Protein AF-A0A841VR05-F1 (afdb_monomer)

Radius of gyration: 17.59 Å; Cα contacts (8 Å, |Δi|>4): 84; chains: 1; bounding box: 50×34×37 Å

Solvent-accessible surface area (backbone atoms only — not comparable to full-atom values): 6442 Å² total; per-residue (Å²): 134,75,94,80,70,77,74,45,78,48,80,39,69,80,54,71,77,76,68,36,64,70,59,50,54,46,42,66,72,74,36,81,48,58,43,83,42,69,54,64,84,78,44,59,68,76,40,69,65,55,52,51,52,54,37,53,44,62,77,49,56,100,60,87,67,97,42,70,65,60,50,48,54,51,48,45,39,29,77,74,65,73,64,54,75,68,69,80,87,61,79,68,69,70,64,64,73,65,79,128

Foldseek 3Di:
DPPPDAAAEDEEEVPPVVVPPVVVVCCVVPVVRYHYHYDDPLPVQPVVVVQVVVQLVVVVPPDDDPDPVSVVVSCCCQPPVVVTDGPPPDRPPRPSPPDD

Sequence (100 aa):
FNKDSAKIVIILDNASFHKRKDILARIEAEMLNIILEFLPPYSPDYNLIELVWHSAKEYIAHRLFESVLQLEELLKKLLNEGGLIIKWERKVKNKGNAVY

Secondary structure (DSSP, 8-state):
--TTPPPEEEEE---GGGG-HHHHHHHHHH-TTEEEEEPPTT-GGG-THHHHHHHHHHHHTT---SSHHHHHHHHHHHHTSS-PPP-TT-----GGG---

pLDDT: mean 86.96, std 13.95, range [39.22, 98.12]

Mean predicted aligned error: 6.84 Å

Nearest PDB structures (foldseek):
  1qs4-assembly2_C-2  TM=4.360E-01  e=1.079E+00  Human immunodeficiency virus 1
  5f7v-assembly1_A  TM=3.922E-01  e=1.857E+00  Listeria monocytogenes EGD-e
  1oft-assembly1_A  TM=3.480E-01  e=3.664E+00  Pseudomonas aeruginosa
  4fw2-assembly1_B  TM=3.751E-01  e=8.863E+00  Rous sarcoma virus - Prague C

Structure (mmCIF, N/CA/C/O backbone):
data_AF-A0A841VR05-F1
#
_entry.id   AF-A0A841VR05-F1
#
loop_
_atom_site.group_PDB
_atom_site.id
_atom_site.type_symbol
_atom_site.label_atom_id
_atom_site.label_alt_id
_atom_site.label_comp_id
_atom_site.label_asym_id
_atom_site.label_entity_id
_atom_site.label_seq_id
_atom_site.pdbx_PDB_ins_code
_atom_site.Cartn_x
_atom_site.Cartn_y
_atom_site.Cartn_z
_atom_site.occupancy
_atom_site.B_iso_or_equiv
_atom_site.auth_seq_id
_atom_site.auth_comp_id
_atom_site.auth_asym_id
_atom_site.auth_atom_id
_atom_site.pdbx_PDB_model_num
ATOM 1 N N . PHE A 1 1 ? -27.837 4.555 13.718 1.00 54.88 1 PHE A N 1
ATOM 2 C CA . PHE A 1 1 ? -27.288 3.332 13.102 1.00 54.88 1 PHE A CA 1
ATOM 3 C C . PHE A 1 1 ? -28.327 2.752 12.153 1.00 54.88 1 PHE A C 1
ATOM 5 O O . PHE A 1 1 ? -29.395 2.396 12.632 1.00 54.88 1 PHE A O 1
ATOM 12 N N . ASN A 1 2 ? -28.057 2.692 10.844 1.00 55.16 2 ASN A N 1
ATOM 13 C CA . ASN A 1 2 ? -28.833 1.835 9.941 1.00 55.16 2 ASN A CA 1
ATOM 14 C C . ASN A 1 2 ? -28.177 0.455 9.993 1.00 55.16 2 ASN A C 1
ATOM 16 O O . ASN A 1 2 ? -26.966 0.349 9.823 1.00 55.16 2 ASN A O 1
ATOM 20 N N . LYS A 1 3 ? -28.946 -0.575 10.331 1.00 57.47 3 LYS A N 1
ATOM 21 C CA . LYS A 1 3 ? -28.438 -1.903 10.705 1.00 57.47 3 LYS A CA 1
ATOM 22 C C . LYS A 1 3 ? -27.811 -2.674 9.524 1.00 57.47 3 LYS A C 1
ATOM 24 O O . LYS A 1 3 ? -27.199 -3.712 9.749 1.00 57.47 3 LYS A O 1
ATOM 29 N N . ASP A 1 4 ? -27.904 -2.116 8.312 1.00 66.00 4 ASP A N 1
ATOM 30 C CA . ASP A 1 4 ? -27.686 -2.812 7.039 1.00 66.00 4 ASP A CA 1
ATOM 31 C C . ASP A 1 4 ? -26.467 -2.317 6.231 1.00 66.00 4 ASP A C 1
ATOM 33 O O . ASP A 1 4 ? -26.254 -2.771 5.108 1.00 66.00 4 ASP A O 1
ATOM 37 N N . SER A 1 5 ? -25.646 -1.391 6.750 1.00 76.62 5 SER A N 1
ATOM 38 C CA . SER A 1 5 ? -24.426 -0.964 6.044 1.00 76.62 5 SER A CA 1
ATOM 39 C C . SER A 1 5 ? -23.253 -1.919 6.296 1.00 76.62 5 SER A C 1
ATOM 41 O O . SER A 1 5 ? -22.926 -2.254 7.436 1.00 76.62 5 SER A O 1
ATOM 43 N N . ALA A 1 6 ? -22.589 -2.350 5.217 1.00 88.12 6 ALA A N 1
ATOM 44 C CA . ALA A 1 6 ? -21.409 -3.206 5.301 1.00 88.12 6 ALA A CA 1
ATOM 45 C C . ALA A 1 6 ? -20.268 -2.496 6.050 1.00 88.12 6 ALA A C 1
ATOM 47 O O . ALA A 1 6 ? -19.932 -1.345 5.753 1.00 88.12 6 ALA A O 1
ATOM 48 N N . LYS A 1 7 ? -19.664 -3.202 7.011 1.00 90.31 7 LYS A N 1
ATOM 49 C CA . LYS A 1 7 ? -18.464 -2.740 7.715 1.00 90.31 7 LYS A CA 1
ATOM 50 C C . LYS A 1 7 ? -17.225 -3.037 6.880 1.00 90.31 7 LYS A C 1
ATOM 52 O O . LYS A 1 7 ? -17.076 -4.147 6.374 1.00 90.31 7 LYS A O 1
ATOM 57 N N . ILE A 1 8 ? -16.333 -2.061 6.782 1.00 94.12 8 ILE A N 1
ATOM 58 C CA . ILE A 1 8 ? -15.050 -2.172 6.091 1.00 94.12 8 ILE A CA 1
ATOM 59 C C . ILE A 1 8 ? -13.952 -2.093 7.147 1.00 94.12 8 ILE A C 1
ATOM 61 O O . ILE A 1 8 ? -13.881 -1.124 7.898 1.00 94.12 8 ILE A O 1
ATOM 65 N N . VAL A 1 9 ? -13.093 -3.107 7.201 1.00 94.38 9 VAL A N 1
ATOM 66 C CA . VAL A 1 9 ? -11.886 -3.089 8.035 1.00 94.38 9 VAL A CA 1
ATOM 67 C C . VAL A 1 9 ? -10.700 -2.749 7.143 1.00 94.38 9 VAL A C 1
ATOM 69 O O . VAL A 1 9 ? -10.458 -3.435 6.151 1.00 94.38 9 VAL A O 1
ATOM 72 N N . ILE A 1 10 ? -9.971 -1.693 7.489 1.00 93.88 10 ILE A N 1
ATOM 73 C CA . ILE A 1 10 ? -8.753 -1.271 6.799 1.00 93.88 10 ILE A CA 1
ATOM 74 C C . ILE A 1 10 ? -7.567 -1.605 7.696 1.00 93.88 10 ILE A C 1
ATOM 76 O O . ILE A 1 10 ? -7.466 -1.100 8.811 1.00 93.88 10 ILE A O 1
ATOM 80 N N . ILE A 1 11 ? -6.664 -2.438 7.186 1.00 93.50 11 ILE A N 1
ATOM 81 C CA . ILE A 1 11 ? -5.425 -2.811 7.868 1.00 93.50 11 ILE A CA 1
ATOM 82 C C . ILE A 1 11 ? -4.311 -1.883 7.377 1.00 93.50 11 ILE A C 1
ATOM 84 O O . ILE A 1 11 ? -4.033 -1.833 6.179 1.00 93.50 11 ILE A O 1
ATOM 88 N N . LEU A 1 12 ? -3.683 -1.152 8.294 1.00 93.25 12 LEU A N 1
ATOM 89 C CA . LEU A 1 12 ? -2.625 -0.180 8.019 1.00 93.25 12 LEU A CA 1
ATOM 90 C C . LEU A 1 12 ? -1.309 -0.597 8.678 1.00 93.25 12 LEU A C 1
ATOM 92 O O . LEU A 1 12 ? -1.287 -1.247 9.728 1.00 93.25 12 LEU A O 1
ATOM 96 N N . ASP A 1 13 ? -0.191 -0.191 8.079 1.00 90.88 13 ASP A N 1
ATOM 97 C CA . ASP A 1 13 ? 1.105 -0.273 8.743 1.00 90.88 13 ASP A CA 1
ATOM 98 C C . ASP A 1 13 ? 1.272 0.859 9.781 1.00 90.88 13 ASP A C 1
ATOM 100 O O . ASP A 1 13 ? 0.364 1.647 10.056 1.00 90.88 13 ASP A O 1
ATOM 104 N N . ASN A 1 14 ? 2.446 0.929 10.407 1.00 90.31 14 ASN A N 1
ATOM 105 C CA . ASN A 1 14 ? 2.726 1.907 11.456 1.00 90.31 14 ASN A CA 1
ATOM 106 C C . ASN A 1 14 ? 3.324 3.226 10.942 1.00 90.31 14 ASN A C 1
ATOM 108 O O . ASN A 1 14 ? 3.918 3.951 11.746 1.00 90.31 14 ASN A O 1
ATOM 112 N N . ALA A 1 15 ? 3.200 3.558 9.651 1.00 88.25 15 ALA A N 1
ATOM 113 C CA . ALA A 1 15 ? 3.712 4.828 9.152 1.00 88.25 15 ALA A CA 1
ATOM 114 C C . ALA A 1 15 ? 3.115 6.003 9.948 1.00 88.25 15 ALA A C 1
ATOM 116 O O . ALA A 1 15 ? 1.918 6.054 10.240 1.00 88.25 15 ALA A O 1
ATOM 117 N N . SER A 1 16 ? 3.965 6.957 10.336 1.00 89.50 16 SER A N 1
ATOM 118 C CA . SER A 1 16 ? 3.611 8.004 11.306 1.00 89.50 16 SER A CA 1
ATOM 119 C C . SER A 1 16 ? 2.402 8.840 10.879 1.00 89.50 16 SER A C 1
ATOM 121 O O . SER A 1 16 ? 1.599 9.249 11.718 1.00 89.50 16 SER A O 1
ATOM 123 N N . PHE A 1 17 ? 2.225 9.044 9.573 1.00 90.25 17 PHE A N 1
ATOM 124 C CA . PHE A 1 17 ? 1.097 9.783 9.016 1.00 90.25 17 PHE A CA 1
ATOM 125 C C . PHE A 1 17 ? -0.243 9.039 9.123 1.00 90.25 17 PHE A C 1
ATOM 127 O O . PHE A 1 17 ? -1.271 9.704 9.220 1.00 90.25 17 PHE A O 1
ATOM 134 N N . HIS A 1 18 ? -0.262 7.702 9.196 1.00 90.56 18 HIS A N 1
ATOM 135 C CA . HIS A 1 18 ? -1.493 6.943 9.457 1.00 90.56 18 HIS A CA 1
ATOM 136 C C . HIS A 1 18 ? -2.009 7.123 10.890 1.00 90.56 18 HIS A C 1
ATOM 138 O O . HIS A 1 18 ? -3.192 6.926 11.147 1.00 90.56 18 HIS A O 1
ATOM 144 N N . LYS A 1 19 ? -1.143 7.536 11.826 1.00 89.12 19 LYS A N 1
ATOM 145 C CA . LYS A 1 19 ? -1.485 7.747 13.244 1.00 89.12 19 LYS A CA 1
ATOM 146 C C . LYS A 1 19 ? -1.733 9.209 13.608 1.00 89.12 19 LYS A C 1
ATOM 148 O O . LYS A 1 19 ? -1.771 9.570 14.787 1.00 89.12 19 LYS A O 1
ATOM 153 N N . ARG A 1 20 ? -1.893 10.073 12.607 1.00 94.62 20 ARG A N 1
ATOM 154 C CA . ARG A 1 20 ? -2.239 11.478 12.817 1.00 94.62 20 ARG A CA 1
ATOM 155 C C . ARG A 1 20 ? -3.604 11.600 13.491 1.00 94.62 20 ARG A C 1
ATOM 157 O O . ARG A 1 20 ? -4.617 11.188 12.935 1.00 94.62 20 ARG A O 1
ATOM 164 N N . LYS A 1 21 ? -3.624 12.191 14.689 1.00 93.06 21 LYS A N 1
ATOM 165 C CA . LYS A 1 21 ? -4.823 12.287 15.539 1.00 93.06 21 LYS A CA 1
ATOM 166 C C . LYS A 1 21 ? -5.993 12.990 14.855 1.00 93.06 21 LYS A C 1
ATOM 168 O O . LYS A 1 21 ? -7.129 12.575 15.035 1.00 93.06 21 LYS A O 1
ATOM 173 N N . ASP A 1 22 ? -5.717 14.030 14.076 1.00 94.56 22 ASP A N 1
ATOM 174 C CA . ASP A 1 22 ? -6.735 14.787 13.349 1.00 94.56 22 ASP A CA 1
ATOM 175 C C . ASP A 1 22 ? -7.401 13.953 12.245 1.00 94.56 22 ASP A C 1
ATOM 177 O O . ASP A 1 22 ? -8.616 14.015 12.076 1.00 94.56 22 ASP A O 1
ATOM 181 N N . ILE A 1 23 ? -6.628 13.112 11.554 1.00 91.50 23 ILE A N 1
ATOM 182 C CA . ILE A 1 23 ? -7.153 12.178 10.552 1.00 91.50 23 ILE A CA 1
ATOM 183 C C . ILE A 1 23 ? -7.979 11.075 11.217 1.00 91.50 23 ILE A C 1
ATOM 185 O O . ILE A 1 23 ? -9.087 10.793 10.769 1.00 91.50 23 ILE A O 1
ATOM 189 N N . LEU A 1 24 ? -7.478 10.484 12.307 1.00 93.81 24 LEU A N 1
ATOM 190 C CA . LEU A 1 24 ? -8.193 9.433 13.038 1.00 93.81 24 LEU A CA 1
ATOM 191 C C . LEU A 1 24 ? -9.529 9.928 13.600 1.00 93.81 24 LEU A C 1
ATOM 193 O O . LEU A 1 24 ? -10.548 9.277 13.395 1.00 93.81 24 LEU A O 1
ATOM 197 N N . ALA A 1 25 ? -9.536 11.106 14.231 1.00 93.81 25 ALA A N 1
ATOM 198 C CA . ALA A 1 25 ? -10.754 11.715 14.760 1.00 93.81 25 ALA A CA 1
ATOM 199 C C . ALA A 1 25 ? -11.779 11.994 13.651 1.00 93.81 25 ALA A C 1
ATOM 201 O O . ALA A 1 25 ? -12.977 11.790 13.838 1.00 93.81 25 ALA A O 1
ATOM 202 N N . ARG A 1 26 ? -11.311 12.429 12.475 1.00 93.75 26 ARG A N 1
ATOM 203 C CA . ARG A 1 26 ? -12.179 12.664 11.321 1.00 93.75 26 ARG A CA 1
ATOM 204 C C . ARG A 1 26 ? -12.793 11.370 10.786 1.00 93.75 26 ARG A C 1
ATOM 206 O O . ARG A 1 26 ? -13.985 11.348 10.504 1.00 93.75 26 ARG A O 1
ATOM 213 N N . ILE A 1 27 ? -12.008 10.299 10.671 1.00 92.44 27 ILE A N 1
ATOM 214 C CA . ILE A 1 27 ? -12.501 8.986 10.223 1.00 92.44 27 ILE A CA 1
ATOM 215 C C . ILE A 1 27 ? -13.530 8.437 11.217 1.00 92.44 27 ILE A C 1
ATOM 217 O O . ILE A 1 27 ? -14.594 7.993 10.798 1.00 92.44 27 ILE A O 1
ATOM 221 N N . GLU A 1 28 ? -13.262 8.530 12.520 1.00 90.81 28 GLU A N 1
ATOM 222 C CA . GLU A 1 28 ? -14.194 8.085 13.562 1.00 90.81 28 GLU A CA 1
ATOM 223 C C . GLU A 1 28 ? -15.519 8.869 13.543 1.00 90.81 28 GLU A C 1
ATOM 225 O O . GLU A 1 28 ? -16.582 8.283 13.736 1.00 90.81 28 GLU A O 1
ATOM 230 N N . ALA A 1 29 ? -15.477 10.175 13.261 1.00 93.12 29 ALA A N 1
ATOM 231 C CA . ALA A 1 29 ? -16.668 11.023 13.221 1.00 93.12 29 ALA A CA 1
ATOM 232 C C . ALA A 1 29 ? -17.476 10.902 11.915 1.00 93.12 29 ALA A C 1
ATOM 234 O O . ALA A 1 29 ? -18.707 10.904 11.949 1.00 93.12 29 ALA A O 1
ATOM 235 N N . GLU A 1 30 ? -16.802 10.831 10.763 1.00 94.19 30 GLU A N 1
ATOM 236 C CA . GLU A 1 30 ? -17.434 10.924 9.437 1.00 94.19 30 GLU A CA 1
ATOM 237 C C . GLU A 1 30 ? -17.659 9.551 8.779 1.00 94.19 30 GLU A C 1
ATOM 239 O O . GLU A 1 30 ? -18.567 9.403 7.961 1.00 94.19 30 GLU A O 1
ATOM 244 N N . MET A 1 31 ? -16.863 8.533 9.123 1.00 91.38 31 MET A N 1
ATOM 245 C CA . MET A 1 31 ? -16.817 7.241 8.424 1.00 91.38 31 MET A CA 1
ATOM 246 C C . MET A 1 31 ? -17.183 6.081 9.358 1.00 91.38 31 MET A C 1
ATOM 248 O O . MET A 1 31 ? -16.415 5.144 9.559 1.00 91.38 31 MET A O 1
ATOM 252 N N . LEU A 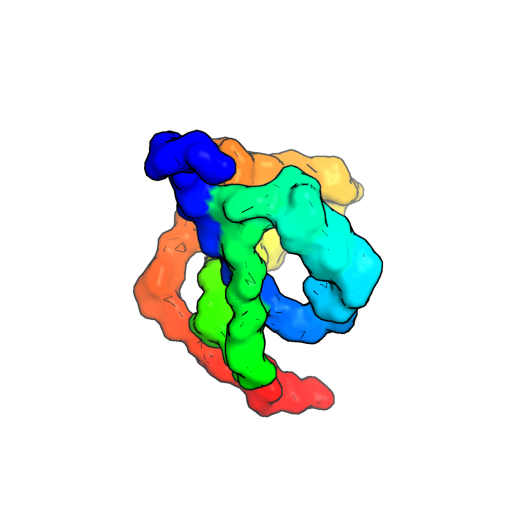1 32 ? -18.402 6.116 9.904 1.00 88.69 32 LEU A N 1
ATOM 253 C CA . LEU A 1 32 ? -18.898 5.172 10.923 1.00 88.69 32 LEU A CA 1
ATOM 254 C C . LEU A 1 32 ? -18.906 3.686 10.503 1.00 88.69 32 LEU A C 1
ATOM 256 O O . LEU A 1 32 ? -19.098 2.806 11.342 1.00 88.69 32 LEU A O 1
ATOM 260 N N . ASN A 1 33 ? -18.759 3.388 9.210 1.00 91.25 33 ASN A N 1
ATOM 261 C CA . ASN A 1 33 ? -18.676 2.029 8.676 1.00 91.25 33 ASN A CA 1
ATOM 262 C C . ASN A 1 33 ? -17.233 1.543 8.449 1.00 91.25 33 ASN A C 1
ATOM 264 O O . ASN A 1 33 ? -17.055 0.405 8.011 1.00 91.25 33 ASN A O 1
ATOM 268 N N . ILE A 1 34 ? -16.228 2.375 8.729 1.00 93.31 34 ILE A N 1
ATOM 269 C CA . ILE A 1 34 ? -14.809 2.044 8.598 1.00 93.31 34 ILE A CA 1
ATOM 270 C C . ILE A 1 34 ? -14.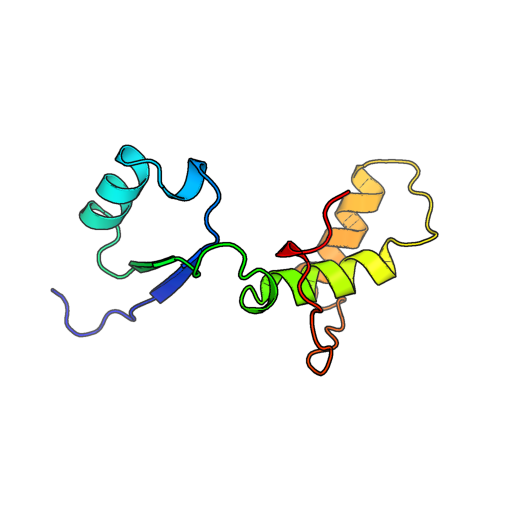209 1.778 9.974 1.00 93.31 34 ILE A C 1
ATOM 272 O O . ILE A 1 34 ? -14.376 2.551 10.911 1.00 93.31 34 ILE A O 1
ATOM 276 N N . ILE A 1 35 ? -13.469 0.679 10.073 1.00 92.50 35 ILE A N 1
ATOM 277 C CA . ILE A 1 35 ? -12.667 0.312 11.236 1.00 92.50 35 ILE A CA 1
ATOM 278 C C . ILE A 1 35 ? -11.210 0.307 10.787 1.00 92.50 35 ILE A C 1
ATOM 280 O O . ILE A 1 35 ? -10.878 -0.322 9.782 1.00 92.50 35 ILE A O 1
ATOM 284 N N . LEU A 1 36 ? -10.350 1.011 11.518 1.00 94.56 36 LEU A N 1
ATOM 285 C CA . LEU A 1 36 ? -8.913 1.019 11.264 1.00 94.56 36 LEU A CA 1
ATOM 286 C C . LEU A 1 36 ? -8.222 0.060 12.226 1.00 94.56 36 LEU A C 1
ATOM 288 O O . LEU A 1 36 ? -8.345 0.207 13.438 1.00 94.56 36 LEU A O 1
ATOM 292 N N . GLU A 1 37 ? -7.457 -0.871 11.674 1.00 94.19 37 GLU A N 1
ATOM 293 C CA . GLU A 1 37 ? -6.603 -1.782 12.426 1.00 94.19 37 GLU A CA 1
ATOM 294 C C . GLU A 1 37 ? -5.148 -1.546 12.039 1.00 94.19 37 GLU A C 1
ATOM 296 O O . GLU A 1 37 ? -4.819 -1.389 10.863 1.00 94.19 37 GLU A O 1
ATOM 301 N N . PHE A 1 38 ? -4.260 -1.526 13.029 1.00 93.38 38 PHE A N 1
ATOM 302 C CA . PHE A 1 38 ? -2.832 -1.318 12.807 1.00 93.38 38 PHE A CA 1
ATOM 303 C C . PHE A 1 38 ? -2.076 -2.618 13.024 1.00 93.38 38 PHE A C 1
ATOM 305 O O . PHE A 1 38 ? -2.257 -3.298 14.034 1.00 93.38 38 PHE A O 1
ATOM 312 N N . LEU A 1 39 ? -1.179 -2.939 12.098 1.00 92.56 39 LEU A N 1
ATOM 313 C CA . LEU A 1 39 ? -0.296 -4.088 12.252 1.00 92.56 39 LEU A CA 1
ATOM 314 C C . LEU A 1 39 ? 0.614 -3.929 13.484 1.00 92.56 39 LEU A C 1
ATOM 316 O O . LEU A 1 39 ? 0.961 -2.802 13.856 1.00 92.56 39 LEU A O 1
ATOM 320 N N . PRO A 1 40 ? 1.076 -5.031 14.103 1.00 90.50 40 PRO A N 1
ATOM 321 C CA . PRO A 1 40 ? 2.111 -4.955 15.125 1.00 90.50 40 PRO A CA 1
ATOM 322 C C . PRO A 1 40 ? 3.398 -4.308 14.574 1.00 90.50 40 PRO A C 1
ATOM 324 O O . PRO A 1 40 ? 3.676 -4.387 13.369 1.00 90.50 40 PRO A O 1
ATOM 327 N N . PRO A 1 41 ? 4.214 -3.661 15.427 1.00 86.56 41 PRO A N 1
ATOM 328 C CA . PRO A 1 41 ? 5.503 -3.115 15.011 1.00 86.56 41 PRO A CA 1
ATOM 329 C C . PRO A 1 41 ? 6.378 -4.163 14.311 1.00 86.56 41 PRO A C 1
ATOM 331 O O . PRO A 1 41 ? 6.325 -5.348 14.641 1.00 86.56 41 PRO A O 1
ATOM 334 N N . TYR A 1 42 ? 7.180 -3.717 13.339 1.00 81.38 42 TYR A N 1
ATOM 335 C CA . TYR A 1 42 ? 8.134 -4.554 12.596 1.00 81.38 42 TYR A CA 1
ATOM 336 C C . TYR A 1 42 ? 7.534 -5.826 11.974 1.00 81.38 42 TYR A C 1
ATOM 338 O O . TYR A 1 42 ? 8.237 -6.819 11.813 1.00 81.38 42 TYR A O 1
ATOM 346 N N . SER A 1 43 ? 6.253 -5.789 11.589 1.00 84.94 43 SER A N 1
ATOM 347 C CA . SER A 1 43 ? 5.543 -6.934 11.002 1.00 84.94 43 SER A CA 1
ATOM 348 C C . SER A 1 43 ? 5.200 -6.745 9.513 1.00 84.94 43 SER A C 1
ATOM 350 O O . SER A 1 43 ? 4.031 -6.859 9.137 1.00 84.94 43 SER A O 1
ATOM 352 N N . PRO A 1 44 ? 6.183 -6.454 8.633 1.00 79.88 44 PRO A N 1
ATOM 353 C CA . PRO A 1 44 ? 5.922 -6.285 7.202 1.00 79.88 44 PRO A CA 1
ATOM 354 C C . PRO A 1 44 ? 5.376 -7.569 6.566 1.00 79.88 44 PR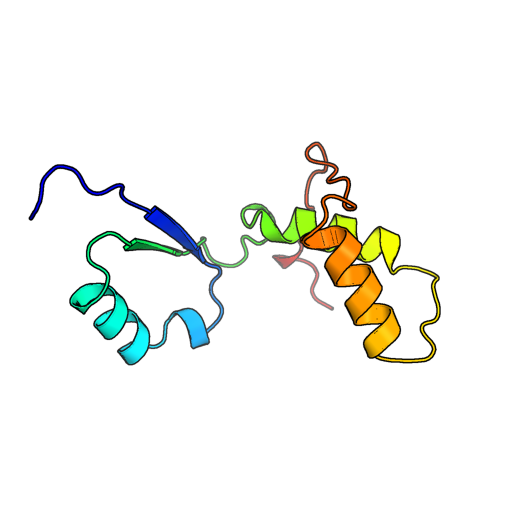O A C 1
ATOM 356 O O . PRO A 1 44 ? 4.621 -7.503 5.604 1.00 79.88 44 PRO A O 1
ATOM 359 N N . ASP A 1 45 ? 5.692 -8.731 7.138 1.00 81.50 45 ASP A N 1
ATOM 360 C CA . ASP A 1 45 ? 5.231 -10.031 6.652 1.00 81.50 45 ASP A CA 1
ATOM 361 C C . ASP A 1 45 ? 3.705 -10.218 6.812 1.00 81.50 45 ASP A C 1
ATOM 363 O O . ASP A 1 45 ? 3.117 -11.046 6.120 1.00 81.50 45 ASP A O 1
ATOM 367 N N . TYR A 1 46 ? 3.047 -9.423 7.671 1.00 85.06 46 TYR A N 1
ATOM 368 C CA . TYR A 1 46 ? 1.583 -9.382 7.795 1.00 85.06 46 TYR A CA 1
ATOM 369 C C . TYR A 1 46 ? 0.917 -8.379 6.845 1.00 85.06 46 TYR A C 1
ATOM 371 O O . TYR A 1 46 ? -0.308 -8.381 6.714 1.00 85.06 46 TYR A O 1
ATOM 379 N N . ASN A 1 47 ? 1.690 -7.532 6.162 1.00 89.62 47 ASN A N 1
ATOM 380 C CA . ASN A 1 47 ? 1.145 -6.575 5.212 1.00 89.62 47 ASN A CA 1
ATOM 381 C C . ASN A 1 47 ? 1.057 -7.197 3.810 1.00 89.62 47 ASN A C 1
ATOM 383 O O . ASN A 1 47 ? 2.047 -7.263 3.083 1.00 89.62 47 ASN A O 1
ATOM 387 N N . LEU A 1 48 ? -0.143 -7.620 3.397 1.00 88.75 48 LEU A N 1
ATOM 388 C CA . LEU A 1 48 ? -0.373 -8.260 2.091 1.00 88.75 48 LEU A CA 1
ATOM 389 C C . LEU A 1 48 ? 0.088 -7.408 0.898 1.00 88.75 48 LEU A C 1
ATOM 391 O O . LEU A 1 48 ? 0.468 -7.963 -0.135 1.00 88.75 48 LEU A O 1
ATOM 395 N N . ILE A 1 49 ? 0.111 -6.075 1.030 1.00 90.50 49 ILE A N 1
ATOM 396 C CA . ILE A 1 49 ? 0.583 -5.191 -0.043 1.00 90.50 49 ILE A CA 1
ATOM 397 C C . ILE A 1 49 ? 2.064 -5.432 -0.379 1.00 90.50 49 ILE A C 1
ATOM 399 O O . ILE A 1 49 ? 2.486 -5.211 -1.512 1.00 90.50 49 ILE A O 1
ATOM 403 N N . GLU A 1 50 ? 2.855 -5.966 0.557 1.00 90.31 50 GLU A N 1
ATOM 404 C CA . GLU A 1 50 ? 4.255 -6.321 0.319 1.00 90.31 50 GLU A CA 1
ATOM 405 C C . GLU A 1 50 ? 4.401 -7.418 -0.745 1.00 90.31 50 GLU A C 1
ATOM 407 O O . GLU A 1 50 ? 5.353 -7.383 -1.529 1.00 90.31 50 GLU A O 1
ATOM 412 N N . LEU A 1 51 ? 3.454 -8.364 -0.821 1.00 90.69 51 LEU A N 1
ATOM 413 C CA . LEU A 1 51 ? 3.422 -9.397 -1.866 1.00 90.69 51 LEU A CA 1
ATOM 414 C C . LEU A 1 51 ? 3.066 -8.808 -3.234 1.00 90.69 51 LEU A C 1
ATOM 416 O O . LEU A 1 51 ? 3.666 -9.187 -4.247 1.00 90.69 51 LEU A O 1
ATOM 420 N N . VAL A 1 52 ? 2.132 -7.852 -3.256 1.00 92.81 52 VAL A N 1
ATOM 421 C CA . VAL A 1 52 ? 1.750 -7.112 -4.467 1.00 92.81 52 VAL A CA 1
ATOM 422 C C . VAL A 1 52 ? 2.961 -6.354 -5.004 1.00 92.81 52 VAL A C 1
ATOM 424 O O . VAL A 1 52 ? 3.347 -6.546 -6.158 1.00 92.81 52 VAL A O 1
ATOM 427 N N . TRP A 1 53 ? 3.637 -5.576 -4.153 1.00 92.38 53 TRP A N 1
ATOM 428 C CA . TRP A 1 53 ? 4.829 -4.820 -4.538 1.00 92.38 53 TRP A CA 1
ATOM 429 C C . TRP A 1 53 ? 6.001 -5.705 -4.920 1.00 92.38 53 TRP A C 1
ATOM 431 O O . TRP A 1 53 ? 6.742 -5.377 -5.847 1.00 92.38 53 TRP A O 1
ATOM 441 N N . HIS A 1 54 ? 6.192 -6.830 -4.233 1.00 91.38 54 HIS A N 1
ATOM 442 C 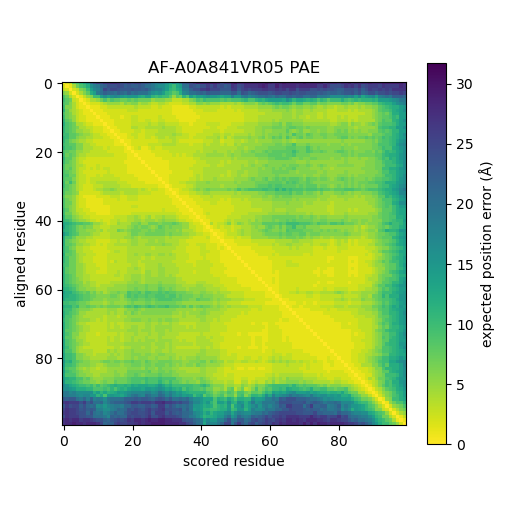CA . HIS A 1 54 ? 7.210 -7.787 -4.633 1.00 91.38 54 HIS A CA 1
ATOM 443 C C . HIS A 1 54 ? 6.947 -8.283 -6.057 1.00 91.38 54 HIS A C 1
ATOM 445 O O . HIS A 1 54 ? 7.866 -8.298 -6.874 1.00 91.38 54 HIS A O 1
ATOM 451 N N . SER A 1 55 ? 5.711 -8.677 -6.356 1.00 93.38 55 SER A N 1
ATOM 452 C CA . SER A 1 55 ? 5.345 -9.190 -7.676 1.00 93.38 55 SER A CA 1
ATOM 453 C C . SER A 1 55 ? 5.492 -8.096 -8.736 1.00 93.38 55 SER A C 1
ATOM 455 O O . SER A 1 55 ? 6.159 -8.317 -9.739 1.00 93.38 55 SER A O 1
ATOM 457 N N . ALA A 1 56 ? 4.989 -6.882 -8.485 1.00 94.94 56 ALA A N 1
ATOM 458 C CA . ALA A 1 56 ? 5.112 -5.752 -9.409 1.00 94.94 56 ALA A CA 1
ATOM 459 C C . ALA A 1 56 ? 6.578 -5.392 -9.710 1.00 94.94 56 ALA A C 1
ATOM 461 O O . ALA A 1 56 ? 6.937 -5.157 -10.864 1.00 94.94 56 ALA A O 1
ATOM 462 N N . LYS A 1 57 ? 7.457 -5.417 -8.700 1.00 93.81 57 LYS A N 1
ATOM 463 C CA . LYS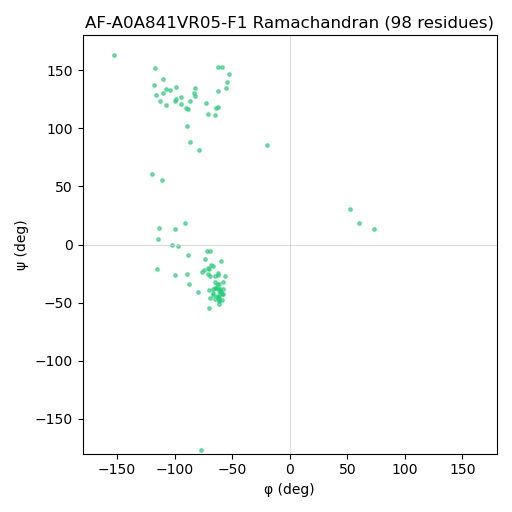 A 1 57 ? 8.887 -5.143 -8.896 1.00 93.81 57 LYS A CA 1
ATOM 464 C C . LYS A 1 57 ? 9.589 -6.175 -9.773 1.00 93.81 57 LYS A C 1
ATOM 466 O O . LYS A 1 57 ? 10.540 -5.797 -10.441 1.00 93.81 57 LYS A O 1
ATOM 471 N N . GLU A 1 58 ? 9.130 -7.427 -9.836 1.00 93.88 58 GLU A N 1
ATOM 472 C CA . GLU A 1 58 ? 9.679 -8.411 -10.787 1.00 93.88 58 GLU A CA 1
ATOM 473 C C . GLU A 1 58 ? 9.401 -8.014 -12.247 1.00 93.88 58 GLU A C 1
ATOM 475 O O . GLU A 1 58 ? 10.239 -8.257 -13.110 1.00 93.88 58 GLU A O 1
ATOM 480 N N . TYR A 1 59 ? 8.275 -7.346 -12.526 1.00 93.81 59 TYR A N 1
ATOM 481 C CA . TYR A 1 59 ? 7.965 -6.818 -13.862 1.00 93.81 59 TYR A CA 1
ATOM 482 C C . TYR A 1 59 ? 8.747 -5.546 -14.199 1.00 93.81 59 TYR A C 1
ATOM 484 O O . TYR A 1 59 ? 8.910 -5.233 -15.374 1.00 93.81 59 TYR A O 1
ATOM 492 N N . ILE A 1 60 ? 9.198 -4.802 -13.190 1.00 95.38 60 ILE A N 1
ATOM 493 C CA . ILE A 1 60 ? 9.994 -3.578 -13.358 1.00 95.38 60 ILE A CA 1
ATOM 494 C C . ILE A 1 60 ? 11.488 -3.911 -13.446 1.00 95.38 60 ILE A C 1
ATOM 496 O O . ILE A 1 60 ? 12.236 -3.238 -14.152 1.00 95.38 60 ILE A O 1
ATOM 500 N N . ALA A 1 61 ? 11.931 -4.946 -12.730 1.00 94.69 61 ALA A N 1
ATOM 501 C CA . ALA A 1 61 ? 13.328 -5.335 -12.646 1.00 94.69 61 ALA A CA 1
ATOM 502 C C . ALA A 1 61 ? 13.938 -5.558 -14.036 1.00 94.69 61 ALA A C 1
ATOM 504 O O . ALA A 1 61 ? 13.319 -6.137 -14.928 1.00 94.69 61 ALA A O 1
ATOM 505 N N . HIS A 1 62 ? 15.181 -5.103 -14.196 1.00 93.62 62 HIS A N 1
ATOM 506 C CA . HIS A 1 62 ? 15.961 -5.232 -15.430 1.00 93.62 62 HIS A CA 1
ATOM 507 C C . HIS A 1 62 ? 15.343 -4.554 -16.667 1.00 93.62 62 HIS A C 1
ATOM 509 O O . HIS A 1 62 ? 15.740 -4.861 -17.789 1.00 93.62 62 HIS A O 1
ATOM 515 N N . ARG A 1 63 ? 14.406 -3.615 -16.482 1.00 94.69 63 ARG A N 1
ATOM 516 C CA . ARG A 1 63 ? 13.866 -2.774 -17.555 1.00 94.69 63 ARG A CA 1
ATOM 517 C C . ARG A 1 63 ? 14.329 -1.335 -17.393 1.00 94.69 63 ARG A C 1
ATOM 519 O O . ARG A 1 63 ? 14.406 -0.823 -16.278 1.00 94.69 63 ARG A O 1
ATOM 526 N N . LEU A 1 64 ? 14.612 -0.693 -18.520 1.00 95.31 64 LEU A N 1
ATOM 527 C CA . LEU A 1 64 ? 14.822 0.746 -18.594 1.00 95.31 64 LEU A CA 1
ATOM 528 C C . LEU A 1 64 ? 13.526 1.398 -19.072 1.00 95.31 64 LEU A C 1
ATOM 530 O O . LEU A 1 64 ? 12.911 0.906 -20.017 1.00 95.31 64 LEU A O 1
ATOM 534 N N . PHE A 1 65 ? 13.137 2.488 -18.419 1.00 96.69 65 PHE A N 1
ATOM 535 C CA . PHE A 1 65 ? 12.007 3.307 -18.834 1.00 96.69 65 PHE A CA 1
ATOM 536 C C . PHE A 1 65 ? 12.535 4.640 -19.348 1.00 96.69 65 PHE A C 1
ATOM 538 O O . PHE A 1 65 ? 13.342 5.283 -18.679 1.00 96.69 65 PHE A O 1
ATOM 545 N N . GLU A 1 66 ? 12.081 5.053 -20.524 1.00 96.94 66 GLU A N 1
ATOM 546 C CA . GLU A 1 66 ? 12.482 6.321 -21.146 1.00 96.94 66 GLU A CA 1
ATOM 547 C C . GLU A 1 66 ? 11.813 7.524 -20.468 1.00 96.94 66 GLU A C 1
ATOM 549 O O . GLU A 1 66 ? 12.301 8.649 -20.549 1.00 96.94 66 GLU A O 1
ATOM 554 N N . SER A 1 67 ? 10.693 7.294 -19.777 1.00 98.00 67 SER A N 1
ATOM 555 C CA . SER A 1 67 ? 9.966 8.325 -19.044 1.00 98.00 67 SER A CA 1
ATOM 556 C C . SER A 1 67 ? 9.185 7.753 -17.863 1.00 98.00 67 SER A C 1
ATOM 558 O O . SER A 1 67 ? 8.882 6.559 -1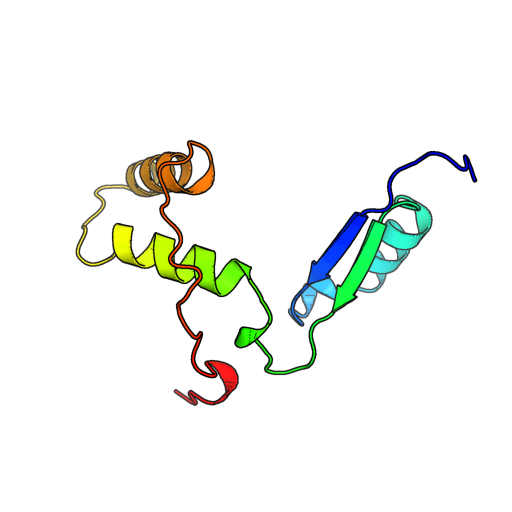7.796 1.00 98.00 67 SER A O 1
ATOM 560 N N . VAL A 1 68 ? 8.796 8.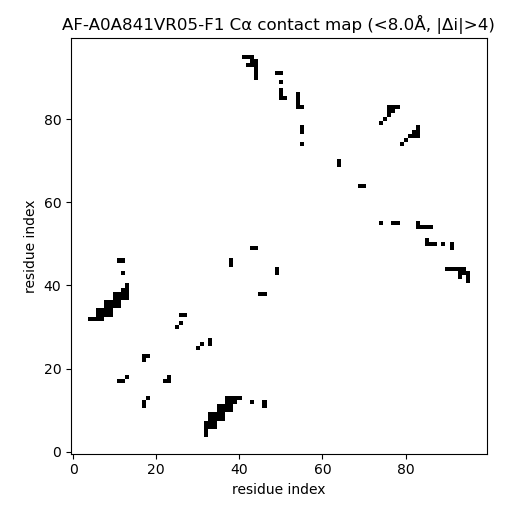641 -16.945 1.00 97.56 68 VAL A N 1
ATOM 561 C CA . VAL A 1 68 ? 7.876 8.308 -15.848 1.00 97.56 68 VAL A CA 1
ATOM 562 C C . VAL A 1 68 ? 6.512 7.864 -16.387 1.00 97.56 68 VAL A C 1
ATOM 564 O O . VAL A 1 68 ? 5.921 6.951 -15.821 1.00 97.56 68 VAL A O 1
ATOM 567 N N . LEU A 1 69 ? 6.057 8.430 -17.512 1.00 98.12 69 LEU A N 1
ATOM 568 C CA . LEU A 1 69 ? 4.797 8.043 -18.159 1.00 98.12 69 LEU A CA 1
ATOM 569 C C . LEU A 1 69 ? 4.810 6.571 -18.581 1.00 98.12 69 LEU A C 1
ATOM 571 O O . LEU A 1 69 ? 3.856 5.845 -18.328 1.00 98.12 69 LEU A O 1
ATOM 575 N N . GLN A 1 70 ? 5.920 6.098 -19.151 1.00 97.75 70 GLN A N 1
ATOM 576 C CA . GLN A 1 70 ? 6.049 4.694 -19.543 1.00 97.75 70 GLN A CA 1
ATOM 577 C C . GLN A 1 70 ? 6.000 3.749 -18.329 1.00 97.75 70 GLN A C 1
ATOM 579 O O . GLN A 1 70 ? 5.420 2.663 -18.396 1.00 97.75 70 GLN A O 1
ATOM 584 N N . LEU A 1 71 ? 6.602 4.154 -17.205 1.00 97.44 71 LEU A N 1
ATOM 585 C CA . LEU A 1 71 ? 6.507 3.404 -15.952 1.00 97.44 71 LEU A CA 1
ATOM 586 C C . LEU A 1 71 ? 5.070 3.410 -15.407 1.00 97.44 71 LEU A C 1
ATOM 588 O O . LEU A 1 71 ? 4.586 2.373 -14.956 1.00 97.44 71 LEU A O 1
ATOM 592 N N . GLU A 1 72 ? 4.381 4.548 -15.468 1.00 97.56 72 GLU A N 1
ATOM 593 C CA . GLU A 1 72 ? 2.989 4.689 -15.037 1.00 97.56 72 GLU A CA 1
ATOM 594 C C . GLU A 1 72 ? 2.041 3.808 -15.862 1.00 97.56 72 GLU A C 1
ATOM 596 O O . GLU A 1 72 ? 1.225 3.085 -15.289 1.00 97.56 72 GLU A O 1
ATOM 601 N N . GLU A 1 73 ? 2.187 3.787 -17.189 1.00 97.69 73 GLU A N 1
ATOM 602 C CA . GLU A 1 73 ? 1.409 2.915 -18.077 1.00 97.69 73 GLU A CA 1
ATOM 603 C C . GLU A 1 73 ? 1.610 1.435 -17.737 1.00 97.69 73 GLU A C 1
ATOM 605 O O . GLU A 1 73 ? 0.640 0.673 -17.651 1.00 97.69 73 GLU A O 1
ATOM 610 N N . LEU A 1 74 ? 2.855 1.021 -17.469 1.00 97.12 74 LEU A N 1
ATOM 611 C CA . LEU A 1 74 ? 3.132 -0.336 -17.005 1.00 97.12 74 LEU A CA 1
ATOM 612 C C . LEU A 1 74 ? 2.43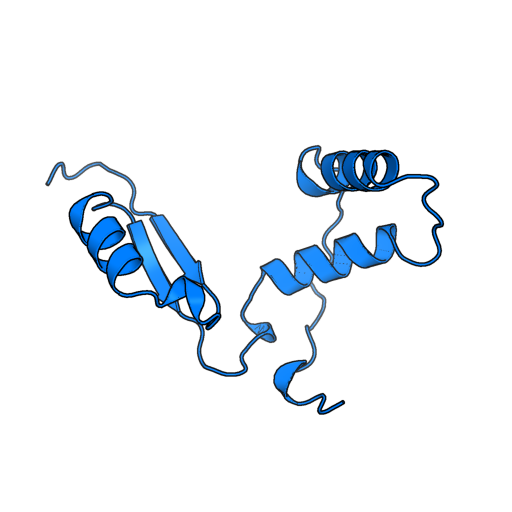7 -0.614 -15.667 1.00 97.12 74 LEU A C 1
ATOM 614 O O . LEU A 1 74 ? 1.791 -1.652 -15.521 1.00 97.12 74 LEU A O 1
ATOM 618 N N . LEU A 1 75 ? 2.557 0.286 -14.690 1.00 96.81 75 LEU A N 1
ATOM 619 C CA . LEU A 1 75 ? 1.941 0.118 -13.374 1.00 96.81 75 LEU A CA 1
ATOM 620 C C . LEU A 1 75 ? 0.416 0.039 -13.462 1.00 96.81 75 LEU A C 1
ATOM 622 O O . LEU A 1 75 ? -0.177 -0.804 -12.792 1.00 96.81 75 LEU A O 1
ATOM 626 N N . LYS A 1 76 ? -0.216 0.843 -14.321 1.00 97.56 76 LYS A N 1
ATOM 627 C CA . LYS A 1 76 ? -1.660 0.789 -14.576 1.00 97.56 76 LYS A CA 1
ATOM 628 C C . LYS A 1 76 ? -2.066 -0.570 -15.138 1.00 97.56 76 LYS A C 1
ATOM 630 O O . LYS A 1 76 ? -2.972 -1.204 -14.597 1.00 97.56 76 LYS A O 1
ATOM 635 N N . LYS A 1 77 ? -1.349 -1.060 -16.153 1.00 97.50 77 LYS A N 1
ATOM 636 C CA . LYS A 1 77 ? -1.599 -2.386 -16.727 1.00 97.50 77 LYS A CA 1
ATOM 637 C C . LYS A 1 77 ? -1.491 -3.492 -15.673 1.00 97.50 77 LYS A C 1
ATOM 639 O O . LYS A 1 77 ? -2.310 -4.407 -15.634 1.00 97.50 77 LYS A O 1
ATOM 644 N N . LEU A 1 78 ? -0.481 -3.415 -14.807 1.00 96.81 78 LEU A N 1
ATOM 645 C CA . LEU A 1 78 ? -0.253 -4.413 -13.765 1.00 96.81 78 LEU A CA 1
ATOM 646 C C . LEU A 1 78 ? -1.318 -4.347 -12.660 1.00 96.81 78 LEU A C 1
ATOM 648 O O . LEU A 1 78 ? -1.954 -5.356 -12.367 1.00 96.81 78 LEU A O 1
ATOM 652 N N . LEU A 1 79 ? -1.514 -3.178 -12.051 1.00 95.31 79 LEU A N 1
ATOM 653 C CA . LEU A 1 79 ? -2.274 -3.027 -10.807 1.00 95.31 79 LEU A CA 1
ATOM 654 C C . LEU A 1 79 ? -3.775 -2.801 -11.025 1.00 95.31 79 LEU A C 1
ATOM 656 O O . LEU A 1 79 ? -4.561 -3.158 -10.152 1.00 95.31 79 LEU A O 1
ATOM 660 N N . ASN A 1 80 ? -4.175 -2.255 -12.179 1.00 95.88 80 ASN A N 1
ATOM 661 C CA . ASN A 1 80 ? -5.559 -1.834 -12.427 1.00 95.88 80 ASN A CA 1
ATOM 662 C C . ASN A 1 80 ? -6.250 -2.635 -13.542 1.00 95.88 80 ASN A C 1
ATOM 664 O O . ASN A 1 80 ? -7.475 -2.678 -13.584 1.00 95.88 80 ASN A O 1
ATOM 668 N N . GLU A 1 81 ? -5.489 -3.274 -14.436 1.00 96.81 81 GLU A N 1
ATOM 669 C CA . GLU A 1 81 ? -6.028 -3.979 -15.615 1.00 96.81 81 GLU A CA 1
ATOM 670 C C . GLU A 1 81 ? -5.823 -5.504 -15.544 1.00 96.81 81 GLU A C 1
ATOM 672 O O . GLU A 1 81 ? -5.964 -6.211 -16.539 1.00 96.81 81 GLU A O 1
ATOM 677 N N . GLY A 1 82 ? -5.481 -6.033 -14.363 1.00 93.75 82 GLY A N 1
ATOM 678 C CA . GLY A 1 82 ? -5.311 -7.474 -14.142 1.00 93.75 82 GLY A CA 1
ATOM 679 C C . GLY A 1 82 ? -4.042 -8.068 -14.762 1.00 93.75 82 GLY A C 1
ATOM 680 O O . GLY A 1 82 ? -3.912 -9.287 -14.838 1.00 93.75 82 GLY A O 1
ATOM 681 N N . GLY A 1 83 ? -3.092 -7.233 -15.197 1.00 95.12 83 GLY A N 1
ATOM 682 C CA . GLY A 1 83 ? -1.821 -7.683 -15.765 1.00 95.12 83 GLY A CA 1
ATOM 683 C C . GLY A 1 83 ? -0.833 -8.245 -14.738 1.00 95.12 83 GLY A C 1
ATOM 684 O O . GLY A 1 83 ? 0.174 -8.834 -15.132 1.00 95.12 83 GLY A O 1
ATOM 685 N N . LEU A 1 84 ? -1.079 -8.056 -13.437 1.00 96.06 84 LEU A N 1
ATOM 686 C CA . LEU A 1 84 ? -0.215 -8.559 -12.375 1.00 96.06 84 LEU A CA 1
ATOM 687 C C . LEU A 1 84 ? -0.622 -9.963 -11.920 1.00 96.06 84 LEU A C 1
ATOM 689 O O . LEU A 1 84 ? -1.671 -10.165 -11.315 1.00 96.06 84 LEU A O 1
ATOM 693 N N . ILE A 1 85 ? 0.288 -10.916 -12.103 1.00 94.69 85 ILE A N 1
ATOM 694 C CA . ILE A 1 85 ? 0.209 -12.229 -11.457 1.00 94.69 85 ILE A CA 1
ATOM 695 C C . ILE A 1 85 ? 0.914 -12.148 -10.100 1.00 94.69 85 ILE A C 1
ATOM 697 O O . ILE A 1 85 ? 2.124 -11.913 -10.042 1.00 94.69 85 ILE A O 1
ATOM 701 N N . ILE A 1 86 ? 0.162 -12.353 -9.017 1.00 92.25 86 ILE A N 1
ATOM 702 C CA . ILE A 1 86 ? 0.681 -12.356 -7.643 1.00 92.25 86 ILE A CA 1
ATOM 703 C C . ILE A 1 86 ? 0.993 -13.796 -7.224 1.00 92.25 86 ILE A C 1
ATOM 705 O O . ILE A 1 86 ? 0.134 -14.672 -7.299 1.00 92.25 86 ILE A O 1
ATOM 709 N N . LYS A 1 87 ? 2.223 -14.035 -6.755 1.00 87.38 87 LYS A N 1
ATOM 710 C CA . LYS A 1 87 ? 2.663 -15.331 -6.207 1.00 87.38 87 LYS A CA 1
ATOM 711 C C . LYS A 1 87 ? 2.328 -15.408 -4.716 1.00 87.38 87 LYS A C 1
ATOM 713 O O . LYS A 1 87 ? 3.140 -15.009 -3.878 1.00 87.38 87 LYS A O 1
ATOM 718 N N . TRP A 1 88 ? 1.125 -15.872 -4.390 1.00 85.06 88 TRP A N 1
ATOM 719 C CA . TRP A 1 88 ? 0.591 -15.881 -3.020 1.00 85.06 88 TRP A CA 1
ATOM 720 C C . TRP A 1 88 ? 1.295 -16.870 -2.085 1.00 85.06 88 TRP A C 1
ATOM 722 O O . TRP A 1 88 ? 1.367 -16.638 -0.884 1.00 85.06 88 TRP A O 1
ATOM 732 N N . GLU A 1 89 ? 1.866 -17.947 -2.622 1.00 82.81 89 GLU A N 1
ATOM 733 C CA . GLU A 1 89 ? 2.611 -18.959 -1.868 1.00 82.81 89 GLU A CA 1
ATOM 734 C C . GLU A 1 89 ? 3.984 -18.473 -1.368 1.00 82.81 89 GLU A C 1
ATOM 736 O O . GLU A 1 89 ? 4.690 -19.179 -0.639 1.00 82.81 89 GLU A O 1
ATOM 741 N N . ARG A 1 90 ? 4.397 -17.261 -1.755 1.00 76.12 90 ARG A N 1
ATOM 742 C CA . ARG A 1 90 ? 5.698 -16.716 -1.387 1.00 76.12 90 ARG A CA 1
ATOM 743 C C . ARG A 1 90 ? 5.718 -16.323 0.088 1.00 76.12 90 ARG A C 1
ATOM 745 O O . ARG A 1 90 ? 4.992 -15.437 0.524 1.00 76.12 90 ARG A O 1
ATOM 752 N N . LYS A 1 91 ? 6.648 -16.903 0.850 1.00 70.12 91 LYS A N 1
ATOM 753 C CA . LYS A 1 91 ? 6.967 -16.411 2.196 1.00 70.12 91 LYS A CA 1
ATOM 754 C C . LYS A 1 91 ? 7.702 -15.076 2.082 1.00 70.12 91 LYS A C 1
ATOM 756 O O . LYS A 1 91 ? 8.842 -15.043 1.608 1.00 70.12 91 LYS A O 1
ATOM 761 N N . VAL A 1 92 ? 7.068 -13.986 2.513 1.00 66.12 92 VAL A N 1
ATOM 762 C CA . VAL A 1 92 ? 7.780 -12.730 2.779 1.00 66.12 92 VAL A CA 1
ATOM 763 C C . VAL A 1 92 ? 8.738 -13.030 3.933 1.00 66.12 92 VAL A C 1
ATOM 765 O O . VAL A 1 92 ? 8.318 -13.505 4.982 1.00 66.12 92 VAL A O 1
ATOM 768 N N . LYS A 1 93 ? 10.046 -12.912 3.690 1.00 59.06 93 LYS A N 1
ATOM 769 C CA . LYS A 1 93 ? 11.050 -13.080 4.745 1.00 59.06 93 LYS A CA 1
ATOM 770 C C . LYS A 1 93 ? 11.146 -11.759 5.501 1.00 59.06 93 LYS A C 1
ATOM 772 O O . LYS A 1 93 ? 11.402 -10.759 4.834 1.00 59.06 93 LYS A O 1
ATOM 777 N N . ASN A 1 94 ? 11.028 -11.806 6.833 1.00 55.03 94 ASN A N 1
ATOM 778 C CA . ASN A 1 94 ? 11.270 -10.732 7.806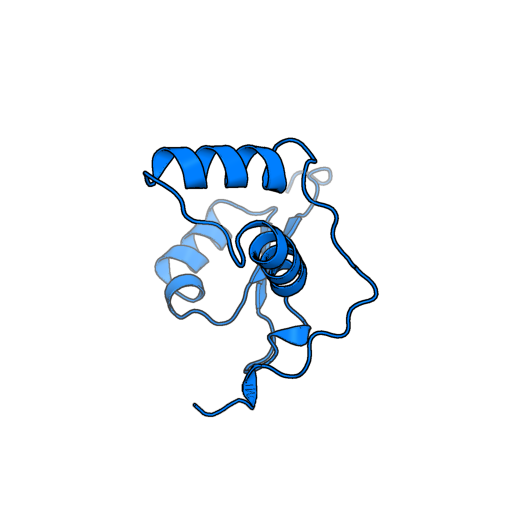 1.00 55.03 94 ASN A CA 1
ATOM 779 C C . ASN A 1 94 ? 12.143 -9.587 7.266 1.00 55.03 94 ASN A C 1
ATOM 781 O O . ASN A 1 94 ? 13.359 -9.558 7.478 1.00 55.03 94 ASN A O 1
ATOM 785 N N . LYS A 1 95 ? 11.520 -8.610 6.597 1.00 56.31 95 LYS A N 1
ATOM 786 C CA . LYS A 1 95 ? 12.232 -7.411 6.125 1.00 56.31 95 LYS A CA 1
ATOM 787 C C . LYS A 1 95 ? 12.618 -6.485 7.281 1.00 56.31 95 LYS A C 1
ATOM 789 O O . LYS A 1 95 ? 13.531 -5.687 7.130 1.00 56.31 95 LYS A O 1
ATOM 794 N N . GLY A 1 96 ? 11.956 -6.616 8.435 1.00 52.09 96 GLY A N 1
ATOM 795 C CA . GLY A 1 96 ? 12.201 -5.795 9.626 1.00 52.09 96 GLY A CA 1
ATOM 796 C C . GLY A 1 96 ? 13.557 -6.025 10.305 1.00 52.09 96 GLY A C 1
ATOM 797 O O . GLY A 1 96 ? 13.997 -5.159 11.049 1.00 52.09 96 GLY A O 1
ATOM 798 N N . ASN A 1 97 ? 14.235 -7.145 10.021 1.00 49.44 97 ASN A N 1
ATOM 799 C CA . ASN A 1 97 ? 15.555 -7.469 10.584 1.00 49.44 97 ASN A CA 1
ATOM 800 C C . ASN A 1 97 ? 16.716 -7.219 9.608 1.00 49.44 97 ASN A C 1
ATOM 802 O O . ASN A 1 97 ? 17.870 -7.459 9.961 1.00 49.44 97 ASN A O 1
ATOM 806 N N . ALA A 1 98 ? 16.437 -6.763 8.384 1.00 48.22 98 ALA A N 1
ATOM 807 C CA . ALA A 1 98 ? 17.477 -6.322 7.465 1.00 48.22 98 ALA A CA 1
ATOM 808 C C . ALA A 1 98 ? 17.911 -4.906 7.871 1.00 48.22 98 ALA A C 1
ATOM 810 O O . ALA A 1 98 ? 17.428 -3.911 7.335 1.00 48.22 98 ALA A O 1
ATOM 811 N N . VAL A 1 99 ? 18.784 -4.828 8.876 1.00 39.22 99 VAL A N 1
ATOM 812 C CA . VAL A 1 99 ? 19.580 -3.627 9.136 1.00 39.22 99 VAL A CA 1
ATOM 813 C C . VAL A 1 99 ? 20.497 -3.459 7.922 1.00 39.22 99 VAL A C 1
ATOM 815 O O . VAL A 1 99 ? 21.340 -4.323 7.677 1.00 39.22 99 VAL A O 1
ATOM 818 N N . TYR A 1 100 ? 20.254 -2.419 7.123 1.00 41.47 100 TYR A N 1
ATOM 819 C CA . TYR A 1 100 ? 21.200 -1.942 6.112 1.00 41.47 100 TYR A CA 1
ATOM 820 C C . TYR A 1 100 ? 22.330 -1.168 6.786 1.00 41.47 100 TYR A C 1
ATOM 822 O O . TYR A 1 100 ? 22.030 -0.443 7.763 1.00 41.47 100 TYR A O 1
#